Protein AF-A0A7C1UA69-F1 (afdb_monomer)

Sequence (143 aa):
PDYRFRLGKGVTVLDNGSDIGLISTGYMIKTAKIAAEKLKNRGFGVRLDHHPSLKPFDKELLADMASKVSAIVTLENHCVSGGLFSLVAEALARSGTQIPVATIGTDPEDFIHTGHVNDLLAHYQMTSDDVVRVAEQTLSKAG

Structure (mmCIF, N/CA/C/O backbone):
data_AF-A0A7C1UA69-F1
#
_entry.id   AF-A0A7C1UA69-F1
#
loop_
_atom_site.group_PDB
_atom_site.id
_atom_site.type_symbol
_atom_site.label_atom_id
_atom_site.label_alt_id
_atom_site.label_comp_id
_atom_site.label_asym_id
_atom_site.label_entity_id
_atom_site.label_seq_id
_atom_site.pdbx_PDB_ins_code
_atom_site.Cartn_x
_atom_site.Cartn_y
_atom_site.Cartn_z
_atom_site.occupancy
_atom_site.B_iso_or_equiv
_atom_site.auth_seq_id
_atom_site.auth_comp_id
_atom_site.auth_asym_id
_atom_site.auth_atom_id
_atom_site.pdbx_PDB_model_num
ATOM 1 N N . PRO A 1 1 ? -13.860 -0.661 -20.057 1.00 64.44 1 PRO A N 1
ATOM 2 C CA . PRO A 1 1 ? -13.176 -0.005 -18.920 1.00 64.44 1 PRO A CA 1
ATOM 3 C C . PRO A 1 1 ? -13.414 1.507 -18.965 1.00 64.44 1 PRO A C 1
ATOM 5 O O . PRO A 1 1 ? -13.054 2.129 -19.960 1.00 64.44 1 PRO A O 1
ATOM 8 N N . ASP A 1 2 ? -14.003 2.069 -17.905 1.00 86.94 2 ASP A N 1
ATOM 9 C CA . ASP A 1 2 ? -14.453 3.477 -17.865 1.00 86.94 2 ASP A CA 1
ATOM 10 C C . ASP A 1 2 ? -13.518 4.397 -17.059 1.00 86.94 2 ASP A C 1
ATOM 12 O O . ASP A 1 2 ? -13.817 5.567 -16.820 1.00 86.94 2 ASP A O 1
ATOM 16 N N . TYR A 1 3 ? -12.358 3.882 -16.635 1.00 89.62 3 TYR A N 1
ATOM 17 C CA . TYR A 1 3 ? -11.370 4.660 -15.893 1.00 89.62 3 TYR A CA 1
ATOM 18 C C . TYR A 1 3 ? -10.810 5.813 -16.740 1.00 89.62 3 TYR A C 1
ATOM 20 O O . TYR A 1 3 ? -10.356 5.615 -17.870 1.00 89.62 3 TYR A O 1
ATOM 28 N N . ARG A 1 4 ? -10.778 7.017 -16.157 1.00 94.38 4 ARG A N 1
ATOM 29 C CA . ARG A 1 4 ? -10.096 8.187 -16.718 1.00 94.38 4 ARG A CA 1
ATOM 30 C C . ARG A 1 4 ? -9.136 8.773 -15.698 1.00 94.38 4 ARG A C 1
ATOM 32 O O . ARG A 1 4 ? -9.543 9.121 -14.594 1.00 94.38 4 ARG A O 1
ATOM 39 N N . PHE A 1 5 ? -7.880 8.926 -16.107 1.00 96.06 5 PHE A N 1
ATOM 40 C CA . PHE A 1 5 ? -6.870 9.590 -15.296 1.00 96.06 5 PHE A CA 1
ATOM 41 C C . PHE A 1 5 ? -7.266 11.042 -15.009 1.00 96.06 5 PHE A C 1
ATOM 43 O O . PHE A 1 5 ? -7.684 11.777 -15.908 1.00 96.06 5 PHE A O 1
ATOM 50 N N . ARG A 1 6 ? -7.100 11.451 -13.752 1.00 97.00 6 ARG A N 1
ATOM 51 C CA . ARG A 1 6 ? -7.231 12.832 -13.292 1.00 97.00 6 ARG A CA 1
ATOM 52 C C . ARG A 1 6 ? -6.020 13.145 -12.424 1.00 97.00 6 ARG A C 1
ATOM 54 O O . ARG A 1 6 ? -5.750 12.432 -11.460 1.00 97.00 6 ARG A O 1
ATOM 61 N N . LEU A 1 7 ? -5.287 14.197 -12.781 1.00 97.88 7 LEU A N 1
ATOM 62 C CA . LEU A 1 7 ? -4.121 14.630 -12.016 1.00 97.88 7 LEU A CA 1
ATOM 63 C C . LEU A 1 7 ? -4.520 14.867 -10.554 1.00 97.88 7 LEU A C 1
ATOM 65 O O . LEU A 1 7 ? -5.526 15.522 -10.285 1.00 97.88 7 LEU A O 1
ATOM 69 N N . GLY A 1 8 ? -3.740 14.330 -9.619 1.00 98.06 8 GLY A N 1
ATOM 70 C CA . GLY A 1 8 ? -4.017 14.483 -8.194 1.00 98.06 8 GLY A CA 1
ATOM 71 C C . GLY A 1 8 ? -5.101 13.591 -7.611 1.00 98.06 8 GLY A C 1
ATOM 72 O O . GLY A 1 8 ? -5.371 13.727 -6.422 1.00 98.06 8 GLY A O 1
ATOM 73 N N . LYS A 1 9 ? -5.731 12.720 -8.409 1.00 98.25 9 LYS A N 1
ATOM 74 C CA . LYS A 1 9 ? -6.801 11.840 -7.937 1.00 98.25 9 LYS A CA 1
ATOM 75 C C . LYS A 1 9 ? -6.420 10.370 -8.037 1.00 98.25 9 LYS A C 1
ATOM 77 O O . LYS A 1 9 ? -5.943 9.906 -9.076 1.00 98.25 9 LYS A O 1
ATOM 82 N N . GLY A 1 10 ? -6.609 9.664 -6.927 1.00 97.94 10 GLY A N 1
ATOM 83 C CA . GLY A 1 10 ? -6.499 8.215 -6.858 1.00 97.94 10 GLY A CA 1
ATOM 84 C C . GLY A 1 10 ? -7.789 7.538 -7.315 1.00 97.94 10 GLY A C 1
ATOM 85 O O . GLY A 1 10 ? -8.765 8.188 -7.698 1.00 97.94 10 GLY A O 1
ATOM 86 N N . VAL A 1 11 ? -7.790 6.211 -7.291 1.00 97.81 11 VAL A N 1
ATOM 87 C CA . VAL A 1 11 ? -8.965 5.400 -7.617 1.00 97.81 11 VAL A CA 1
ATOM 88 C C . VAL A 1 11 ? -9.039 4.190 -6.699 1.00 97.81 11 VAL A C 1
ATOM 90 O O . VAL A 1 11 ? -8.048 3.480 -6.536 1.00 97.81 11 VAL A O 1
ATOM 93 N N . THR A 1 12 ? -10.220 3.925 -6.147 1.00 97.81 12 THR A N 1
ATOM 94 C CA . THR A 1 12 ? -10.514 2.648 -5.493 1.00 97.81 12 THR A CA 1
ATOM 95 C C . THR A 1 12 ? -10.721 1.586 -6.560 1.00 97.81 12 THR A C 1
ATOM 97 O O . THR A 1 12 ? -11.615 1.668 -7.400 1.00 97.81 12 THR A O 1
ATOM 100 N N . VAL A 1 13 ? -9.826 0.608 -6.565 1.00 97.12 13 VAL A N 1
ATOM 101 C CA . VAL A 1 13 ? -9.756 -0.468 -7.557 1.00 97.12 13 VAL A CA 1
ATOM 102 C C . VAL A 1 13 ? -10.622 -1.650 -7.140 1.00 97.12 13 VAL A C 1
ATOM 104 O O . VAL A 1 13 ? -11.183 -2.333 -7.995 1.00 97.12 13 VAL A O 1
ATOM 107 N N . LEU A 1 14 ? -10.694 -1.892 -5.835 1.00 95.75 14 LEU A N 1
ATOM 108 C CA . LEU A 1 14 ? -11.482 -2.932 -5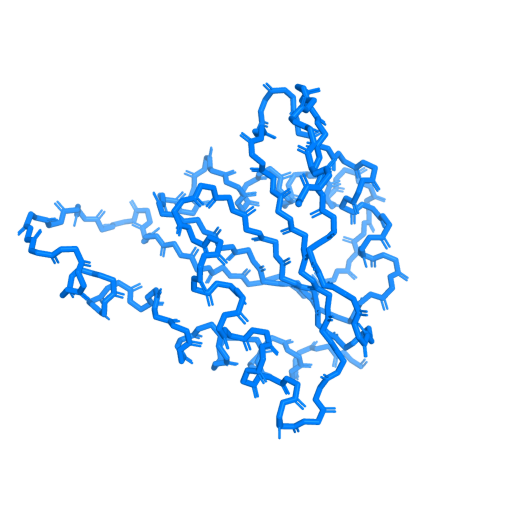.193 1.00 95.75 14 LEU A CA 1
ATOM 109 C C . LEU A 1 14 ? -11.822 -2.452 -3.782 1.00 95.75 14 LEU A C 1
ATOM 111 O O . LEU A 1 14 ? -10.965 -1.890 -3.105 1.00 95.75 14 LEU A O 1
ATOM 115 N N . ASP A 1 15 ? -13.042 -2.722 -3.343 1.00 96.94 15 ASP A N 1
ATOM 116 C CA . ASP A 1 15 ? -13.445 -2.612 -1.946 1.00 96.94 15 ASP A CA 1
ATOM 117 C C . ASP A 1 15 ? -14.419 -3.759 -1.660 1.00 96.94 15 ASP A C 1
ATOM 119 O O . ASP A 1 15 ? -15.516 -3.807 -2.222 1.00 96.94 15 ASP A O 1
ATOM 123 N N . ASN A 1 16 ? -13.973 -4.744 -0.881 1.00 94.62 16 ASN A N 1
ATOM 124 C CA . ASN A 1 16 ? -14.792 -5.882 -0.461 1.00 94.62 16 ASN A CA 1
ATOM 125 C C . ASN A 1 16 ? -14.892 -6.005 1.065 1.00 94.62 16 ASN A C 1
ATOM 127 O O . ASN A 1 16 ? -15.277 -7.067 1.557 1.00 94.62 16 ASN A O 1
ATOM 131 N N . GLY A 1 17 ? -14.518 -4.960 1.803 1.00 93.75 17 GLY A N 1
ATOM 132 C CA . GLY A 1 17 ? -14.506 -4.942 3.260 1.00 93.75 17 GLY A CA 1
ATOM 133 C C . GLY A 1 17 ? -13.356 -4.107 3.814 1.00 93.75 17 GLY A C 1
ATOM 134 O O . GLY A 1 17 ? -12.549 -3.553 3.070 1.00 93.75 17 GLY A O 1
ATOM 135 N N . SER A 1 18 ? -13.296 -4.001 5.138 1.00 90.94 18 SER A N 1
ATOM 136 C CA . SER A 1 18 ? -12.505 -2.962 5.802 1.00 90.94 18 SER A CA 1
ATOM 137 C C . SER A 1 18 ? -11.550 -3.490 6.873 1.00 90.94 18 SER A C 1
ATOM 139 O O . SER A 1 18 ? -11.285 -2.793 7.840 1.00 90.94 18 SER A O 1
ATOM 141 N N . ASP A 1 19 ? -10.986 -4.688 6.704 1.00 97.88 19 ASP A N 1
ATOM 142 C CA . ASP A 1 19 ? -9.926 -5.146 7.611 1.00 97.88 19 ASP A CA 1
ATOM 143 C C . ASP A 1 19 ? -8.609 -4.435 7.259 1.00 97.88 19 ASP A C 1
ATOM 145 O O . ASP A 1 19 ? -7.998 -3.771 8.099 1.00 97.88 19 ASP A O 1
ATOM 149 N N . ILE A 1 20 ? -8.193 -4.507 5.988 1.00 98.50 20 ILE A N 1
ATOM 150 C CA . ILE A 1 20 ? -6.910 -3.967 5.514 1.00 98.50 20 ILE A CA 1
ATOM 151 C C . ILE A 1 20 ? -7.058 -3.074 4.278 1.00 98.50 20 ILE A C 1
ATOM 153 O O . ILE A 1 20 ? -7.719 -3.419 3.296 1.00 98.50 20 ILE A O 1
ATOM 157 N N . GLY A 1 21 ? -6.376 -1.929 4.312 1.00 98.75 21 GLY A N 1
ATOM 158 C CA . GLY A 1 21 ? -6.180 -1.043 3.171 1.00 98.75 21 GLY A CA 1
ATOM 159 C C . GLY A 1 21 ? -4.842 -1.287 2.474 1.00 98.75 21 GLY A C 1
ATOM 160 O O . GLY A 1 21 ? -3.787 -1.273 3.100 1.00 98.75 21 GLY A O 1
ATOM 161 N N . LEU A 1 22 ? -4.862 -1.473 1.161 1.00 98.88 22 LEU A N 1
ATOM 162 C CA . LEU A 1 22 ? -3.680 -1.518 0.307 1.00 98.88 22 LEU A CA 1
ATOM 163 C C . LEU A 1 22 ? -3.623 -0.234 -0.522 1.00 98.88 22 LEU A C 1
ATOM 165 O O . LEU A 1 22 ? -4.587 0.104 -1.208 1.00 98.88 22 LEU A O 1
ATOM 169 N N . ILE A 1 23 ? -2.490 0.462 -0.507 1.00 98.88 23 ILE A N 1
ATOM 170 C CA . ILE A 1 23 ? -2.282 1.681 -1.298 1.00 98.88 23 ILE A CA 1
ATOM 171 C C . ILE A 1 23 ? -1.132 1.433 -2.259 1.00 98.88 23 ILE A C 1
ATOM 173 O O . ILE A 1 23 ? -0.004 1.215 -1.833 1.00 98.88 23 ILE A O 1
ATOM 177 N N . SER A 1 24 ? -1.393 1.469 -3.561 1.00 98.75 24 SER A N 1
ATOM 178 C CA . SER A 1 24 ? -0.378 1.180 -4.582 1.00 98.75 24 SER A CA 1
ATOM 179 C C . SER A 1 24 ? -0.096 2.369 -5.495 1.00 98.75 24 SER A C 1
ATOM 181 O O . SER A 1 24 ? -0.955 3.223 -5.715 1.00 98.75 24 SER A O 1
ATOM 183 N N . THR A 1 25 ? 1.081 2.380 -6.117 1.00 98.62 25 THR A N 1
ATOM 184 C CA . THR A 1 25 ? 1.399 3.272 -7.242 1.00 98.62 25 THR A CA 1
ATOM 185 C C . THR A 1 25 ? 2.174 2.537 -8.337 1.00 98.62 25 THR A C 1
ATOM 187 O O . THR A 1 25 ? 2.780 1.487 -8.103 1.00 98.62 25 THR A O 1
ATOM 190 N N . GLY A 1 26 ? 2.119 3.079 -9.556 1.00 96.44 26 GLY A N 1
ATOM 191 C CA . GLY A 1 26 ? 2.870 2.607 -10.716 1.00 96.44 26 GLY A CA 1
ATOM 192 C C . GLY A 1 26 ? 2.793 1.095 -10.939 1.00 96.44 26 GLY A C 1
ATOM 193 O O . GLY A 1 26 ? 1.713 0.500 -10.980 1.00 96.44 26 GLY A O 1
ATOM 194 N N . TYR A 1 27 ? 3.968 0.479 -11.076 1.00 95.50 27 TYR A N 1
ATOM 195 C CA . TYR A 1 27 ? 4.143 -0.933 -11.420 1.00 95.50 27 TYR A CA 1
ATOM 196 C C . TYR A 1 27 ? 3.480 -1.904 -10.425 1.00 95.50 27 TYR A C 1
ATOM 198 O O . TYR A 1 27 ? 3.042 -2.992 -10.804 1.00 95.50 27 TYR A O 1
ATOM 206 N N . MET A 1 28 ? 3.328 -1.496 -9.162 1.00 98.19 28 MET A 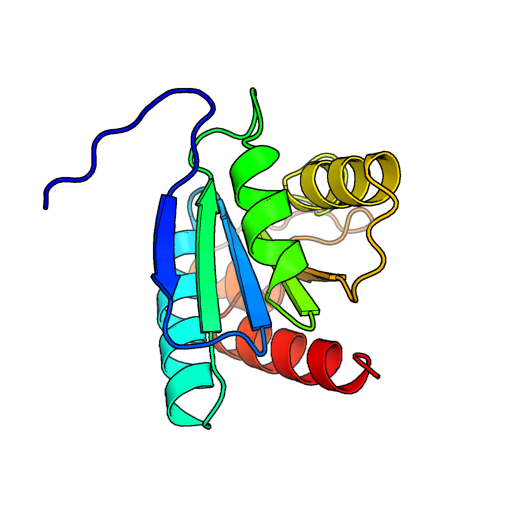N 1
ATOM 207 C CA . MET A 1 28 ? 2.849 -2.376 -8.094 1.00 98.19 28 MET A CA 1
ATOM 208 C C . MET A 1 28 ? 1.350 -2.681 -8.151 1.00 98.19 28 MET A C 1
ATOM 210 O O . MET A 1 28 ? 0.892 -3.567 -7.433 1.00 98.19 28 MET A O 1
ATOM 214 N N . ILE A 1 29 ? 0.570 -2.029 -9.023 1.00 97.94 29 ILE A N 1
ATOM 215 C CA . ILE A 1 29 ? -0.883 -2.256 -9.106 1.00 97.94 29 ILE A CA 1
ATOM 216 C C . ILE A 1 29 ? -1.256 -3.707 -9.427 1.00 97.94 29 ILE A C 1
ATOM 218 O O . ILE A 1 29 ? -2.230 -4.236 -8.891 1.00 97.94 29 ILE A O 1
ATOM 222 N N . LYS A 1 30 ? -0.491 -4.380 -10.295 1.00 97.62 30 LYS A N 1
ATOM 223 C CA . LYS A 1 30 ? -0.771 -5.778 -10.645 1.00 97.62 30 LYS A CA 1
ATOM 224 C C . LYS A 1 30 ? -0.540 -6.687 -9.439 1.00 97.62 30 LYS A C 1
ATOM 226 O O . LYS A 1 30 ? -1.398 -7.509 -9.130 1.00 97.62 30 LYS A O 1
ATOM 231 N N . THR A 1 31 ? 0.578 -6.498 -8.743 1.00 98.44 31 THR A N 1
ATOM 232 C CA . THR A 1 31 ? 0.901 -7.213 -7.504 1.00 98.44 31 THR A CA 1
ATOM 233 C C . THR A 1 31 ? -0.162 -6.969 -6.437 1.00 98.44 31 THR A C 1
ATOM 235 O O . THR A 1 31 ? -0.644 -7.925 -5.835 1.00 98.44 31 THR A O 1
ATOM 238 N N . ALA A 1 32 ? -0.590 -5.715 -6.265 1.00 98.62 32 ALA A N 1
ATOM 239 C CA . ALA A 1 32 ? -1.606 -5.327 -5.293 1.00 98.62 32 ALA A CA 1
ATOM 240 C C . ALA A 1 32 ? -2.952 -6.018 -5.552 1.00 98.62 32 ALA A C 1
ATOM 242 O O . ALA A 1 32 ? -3.557 -6.545 -4.626 1.00 98.62 32 ALA A O 1
ATOM 243 N N . LYS A 1 33 ? -3.394 -6.089 -6.817 1.00 98.62 33 LYS A N 1
ATOM 244 C CA . LYS A 1 33 ? -4.618 -6.813 -7.200 1.00 98.62 33 LYS A CA 1
ATOM 245 C C . LYS A 1 33 ? -4.535 -8.303 -6.871 1.00 98.62 33 LYS A C 1
ATOM 247 O O . LYS A 1 33 ? -5.478 -8.858 -6.322 1.00 98.62 33 LYS A O 1
ATOM 252 N N . ILE A 1 34 ? -3.408 -8.947 -7.183 1.00 98.69 34 ILE A N 1
ATOM 253 C CA . ILE A 1 34 ? -3.211 -10.375 -6.890 1.00 98.69 34 ILE A CA 1
ATOM 254 C C . ILE A 1 34 ? -3.191 -10.612 -5.373 1.00 98.69 34 ILE A C 1
ATOM 256 O O . ILE A 1 34 ? -3.810 -11.559 -4.896 1.00 98.69 34 ILE A O 1
ATOM 260 N N . ALA A 1 35 ? -2.518 -9.748 -4.611 1.00 98.62 35 ALA A N 1
ATOM 261 C CA . ALA A 1 35 ? -2.484 -9.834 -3.154 1.00 98.62 35 ALA A CA 1
ATOM 262 C C . ALA A 1 35 ? -3.868 -9.610 -2.525 1.00 98.62 35 ALA A C 1
ATOM 264 O O . ALA A 1 35 ? -4.245 -10.350 -1.621 1.00 98.62 35 ALA A O 1
ATOM 265 N N . ALA A 1 36 ? -4.645 -8.649 -3.036 1.00 98.56 36 ALA A N 1
ATOM 266 C CA . ALA A 1 36 ? -6.007 -8.391 -2.579 1.00 98.56 36 ALA A CA 1
ATOM 267 C C . ALA A 1 36 ? -6.918 -9.612 -2.781 1.00 98.56 36 ALA A C 1
ATOM 269 O O . ALA A 1 36 ? -7.608 -10.017 -1.850 1.00 98.56 36 ALA A O 1
ATOM 270 N N . GLU A 1 37 ? -6.858 -10.263 -3.948 1.00 98.50 37 GLU A N 1
ATOM 271 C CA . GLU A 1 37 ? -7.602 -11.509 -4.183 1.00 98.50 37 GLU A CA 1
ATOM 272 C C . GLU A 1 37 ? -7.133 -12.646 -3.262 1.00 98.50 37 GLU A C 1
ATOM 274 O O . GLU A 1 37 ? -7.954 -13.388 -2.726 1.00 98.50 37 GLU A O 1
ATOM 279 N N . LYS A 1 38 ? -5.822 -12.774 -3.017 1.00 98.62 38 LYS A N 1
ATOM 280 C CA . LYS A 1 38 ? -5.289 -13.764 -2.066 1.00 98.62 38 LYS A CA 1
ATOM 281 C C . LYS A 1 38 ? -5.792 -13.521 -0.641 1.00 98.62 38 LYS A C 1
ATOM 283 O O . LYS A 1 38 ? -6.234 -14.468 -0.001 1.00 98.62 38 LYS A O 1
ATOM 288 N N . LEU A 1 39 ? -5.755 -12.282 -0.154 1.00 98.50 39 LEU A N 1
ATOM 289 C CA . LEU A 1 39 ? -6.260 -11.903 1.172 1.00 98.50 39 LEU A CA 1
ATOM 290 C C . LEU A 1 39 ? -7.767 -12.156 1.293 1.00 98.50 39 LEU A C 1
ATOM 292 O O . LEU A 1 39 ? -8.212 -12.775 2.258 1.00 98.50 39 LEU A O 1
ATOM 296 N N . LYS A 1 40 ? -8.538 -11.776 0.271 1.00 98.00 40 LYS A N 1
ATOM 297 C CA . LYS A 1 40 ? -9.973 -12.062 0.187 1.00 98.00 40 LYS A CA 1
ATOM 298 C C . LYS A 1 40 ? -10.272 -13.558 0.263 1.00 98.00 40 LYS A C 1
ATOM 300 O O .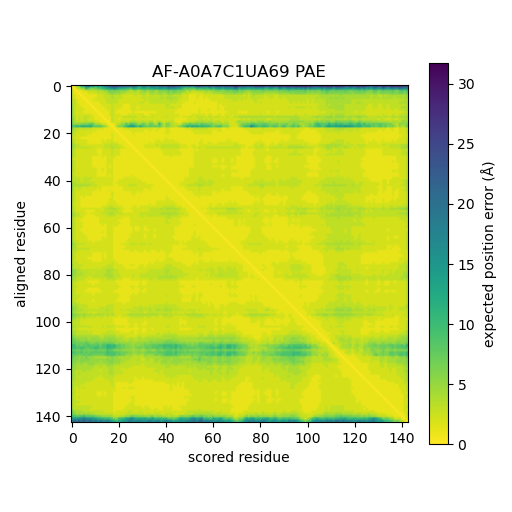 LYS A 1 40 ? -11.140 -13.967 1.028 1.00 98.00 40 LYS A O 1
ATOM 305 N N . ASN A 1 41 ? -9.526 -14.391 -0.464 1.00 98.00 41 ASN A N 1
ATOM 306 C CA . ASN A 1 41 ? -9.670 -15.852 -0.409 1.00 98.00 41 ASN A CA 1
ATOM 307 C C . ASN A 1 41 ? -9.333 -16.445 0.969 1.00 98.00 41 ASN A C 1
ATOM 309 O O . ASN A 1 41 ? -9.699 -17.583 1.251 1.00 98.00 41 ASN A O 1
ATOM 313 N N . ARG A 1 42 ? -8.651 -15.683 1.828 1.00 97.75 42 ARG A N 1
ATOM 314 C CA . ARG A 1 42 ? -8.341 -16.048 3.216 1.00 97.75 42 ARG A CA 1
ATOM 315 C C . ARG A 1 42 ? -9.330 -15.463 4.227 1.00 97.75 42 ARG A C 1
ATOM 317 O O . ARG A 1 42 ? -9.158 -15.681 5.419 1.00 97.75 42 ARG A O 1
ATOM 324 N N . GLY A 1 43 ? -10.374 -14.781 3.754 1.00 97.69 43 GLY A N 1
ATOM 325 C CA . GLY A 1 43 ? -11.471 -14.269 4.572 1.00 97.69 43 GLY A CA 1
ATOM 326 C C . GLY A 1 43 ? -11.345 -12.806 4.989 1.00 97.69 43 GLY A C 1
ATOM 327 O O . GLY A 1 43 ? -12.220 -12.335 5.705 1.00 97.69 43 GLY A O 1
ATOM 328 N N . PHE A 1 44 ? -10.314 -12.083 4.539 1.00 98.12 44 PHE A N 1
ATOM 329 C CA . PHE A 1 44 ? -10.149 -10.667 4.872 1.00 98.12 44 PHE A CA 1
ATOM 330 C C . PHE A 1 44 ? -10.970 -9.752 3.951 1.00 98.12 44 PHE A C 1
ATOM 332 O O . PHE A 1 44 ? -11.018 -9.929 2.727 1.00 98.12 44 PHE A O 1
ATOM 339 N N . GLY A 1 45 ? -11.572 -8.724 4.536 1.00 98.38 45 GLY A N 1
ATOM 340 C CA . GLY A 1 45 ? -12.081 -7.549 3.847 1.00 98.38 45 GLY A CA 1
ATOM 341 C C . GLY A 1 45 ? -10.930 -6.649 3.409 1.00 98.38 45 GLY A C 1
ATOM 342 O O . GLY A 1 45 ? -10.154 -6.176 4.240 1.00 98.38 45 GLY A O 1
ATOM 343 N N . VAL A 1 46 ? -10.814 -6.407 2.105 1.00 98.56 46 VAL A N 1
ATOM 344 C CA . VAL A 1 46 ? -9.707 -5.647 1.525 1.00 98.56 46 VAL A CA 1
ATOM 345 C C . VAL A 1 46 ? -10.236 -4.446 0.759 1.00 98.56 46 VAL A C 1
ATOM 347 O O . VAL A 1 46 ? -11.108 -4.557 -0.107 1.00 98.56 46 VAL A O 1
ATOM 350 N N . ARG A 1 47 ? -9.608 -3.300 0.992 1.00 98.50 47 ARG A N 1
ATOM 351 C CA . ARG A 1 47 ? -9.704 -2.152 0.098 1.00 98.50 47 ARG A CA 1
ATOM 352 C C . ARG A 1 47 ? -8.374 -1.936 -0.601 1.00 98.50 47 ARG A C 1
ATOM 354 O O . ARG A 1 47 ? -7.331 -1.951 0.040 1.00 98.50 47 ARG A O 1
ATOM 361 N N . LEU A 1 48 ? -8.399 -1.708 -1.910 1.00 98.69 48 LEU A N 1
ATOM 362 C CA . LEU A 1 48 ? -7.225 -1.366 -2.708 1.00 98.69 48 LEU A CA 1
ATOM 363 C C . LEU A 1 48 ? -7.437 -0.018 -3.391 1.00 98.69 48 LEU A C 1
ATOM 365 O O . LEU A 1 48 ? -8.215 0.073 -4.343 1.00 98.69 48 LEU A O 1
ATOM 369 N N . ASP A 1 49 ? -6.667 0.984 -2.981 1.00 98.69 49 ASP A N 1
ATOM 370 C CA . ASP A 1 49 ? -6.595 2.269 -3.669 1.00 98.69 49 ASP A CA 1
ATOM 371 C C . ASP A 1 49 ? -5.297 2.364 -4.486 1.00 98.69 49 ASP A C 1
ATOM 373 O O . ASP A 1 49 ? -4.216 1.918 -4.086 1.00 98.69 49 ASP A O 1
ATOM 377 N N . HIS A 1 50 ? -5.400 2.933 -5.684 1.00 98.62 50 HIS A N 1
ATOM 378 C CA . HIS A 1 50 ? -4.275 3.149 -6.585 1.00 98.62 50 HIS A CA 1
ATOM 379 C C . HIS A 1 50 ? -4.077 4.635 -6.865 1.00 98.62 50 HIS A C 1
ATOM 381 O O . HIS A 1 50 ? -5.003 5.328 -7.287 1.00 98.62 50 HIS A O 1
ATOM 387 N N . HIS A 1 51 ? -2.847 5.109 -6.677 1.00 98.44 51 HIS A N 1
A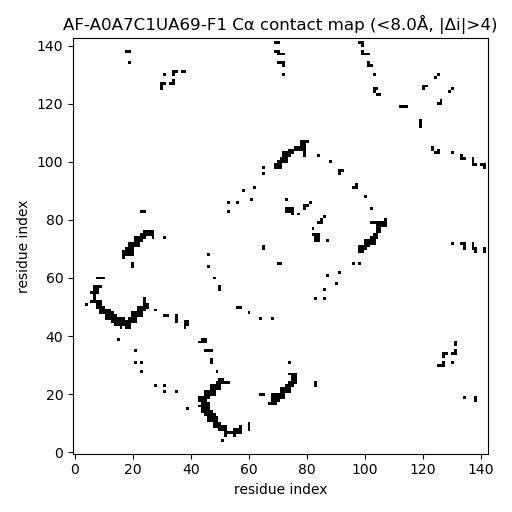TOM 388 C CA . HIS A 1 51 ? -2.450 6.498 -6.876 1.00 98.44 51 HIS A CA 1
ATOM 389 C C . HIS A 1 51 ? -1.512 6.618 -8.086 1.00 98.44 51 HIS A C 1
ATOM 391 O O . HIS A 1 51 ? -0.293 6.509 -7.939 1.00 98.44 51 HIS A O 1
ATOM 397 N N . PRO A 1 52 ? -2.046 6.875 -9.294 1.00 97.19 52 PRO A N 1
ATOM 398 C CA . PRO A 1 52 ? -1.238 7.086 -10.499 1.00 97.19 52 PRO A CA 1
ATOM 399 C C . PRO A 1 52 ? -0.551 8.464 -10.520 1.00 97.19 52 PRO A C 1
ATOM 401 O O . PRO A 1 52 ? 0.321 8.708 -11.346 1.00 97.19 52 PRO A O 1
ATOM 404 N N . SER A 1 53 ? -0.950 9.371 -9.623 1.00 96.62 53 SER A N 1
ATOM 405 C CA . SER A 1 53 ? -0.343 10.682 -9.398 1.00 96.62 53 SER A CA 1
ATOM 406 C C . SER A 1 53 ? 0.028 10.805 -7.924 1.00 96.62 53 SER A C 1
ATOM 408 O O . SER A 1 53 ? -0.856 10.843 -7.071 1.00 96.62 53 SER A O 1
ATOM 410 N N . LEU A 1 54 ? 1.326 10.903 -7.632 1.00 97.19 54 LEU A N 1
ATOM 411 C CA . LEU A 1 54 ? 1.822 11.185 -6.280 1.00 97.19 54 LEU A CA 1
ATOM 412 C C . LEU A 1 54 ? 1.960 12.685 -6.001 1.00 97.19 54 LEU A C 1
ATOM 414 O O . LEU A 1 54 ? 2.012 13.102 -4.849 1.00 97.19 54 LEU A O 1
ATOM 418 N N . LYS A 1 55 ? 2.005 13.514 -7.050 1.00 95.81 55 LYS A N 1
ATOM 419 C CA . LYS A 1 55 ? 2.125 14.965 -6.924 1.00 95.81 55 LYS A CA 1
ATOM 420 C C . LYS A 1 55 ? 1.171 15.668 -7.900 1.00 95.81 55 LYS A C 1
ATOM 422 O O . LYS A 1 55 ? 1.470 15.714 -9.091 1.00 95.81 55 LYS A O 1
ATOM 427 N N . PRO A 1 56 ? 0.050 16.234 -7.414 1.00 97.69 56 PRO A N 1
ATOM 428 C CA . PRO A 1 56 ? -0.398 16.218 -6.017 1.00 97.69 56 PRO A CA 1
ATOM 429 C C . PRO A 1 56 ? -0.843 14.817 -5.553 1.00 97.69 56 PRO A C 1
ATOM 431 O O . PRO A 1 56 ? -1.198 13.974 -6.376 1.00 97.69 56 PRO A O 1
ATOM 434 N N . PHE A 1 57 ? -0.788 14.579 -4.239 1.00 98.38 57 PHE A N 1
ATOM 435 C CA . PHE A 1 57 ? -1.235 13.339 -3.596 1.00 98.38 57 PHE A CA 1
ATOM 436 C C . PHE A 1 57 ? -2.689 13.475 -3.122 1.00 98.38 57 PHE A C 1
ATOM 438 O O . PHE A 1 57 ? -3.044 14.485 -2.508 1.00 98.38 57 PHE A O 1
ATOM 445 N N . ASP A 1 58 ? -3.517 12.460 -3.380 1.00 98.62 58 ASP A N 1
ATOM 446 C CA . ASP A 1 58 ? -4.946 12.459 -3.042 1.00 98.62 58 ASP A CA 1
ATOM 447 C C . ASP A 1 58 ? -5.190 12.126 -1.560 1.00 98.62 58 ASP A C 1
ATOM 449 O O . ASP A 1 58 ? -5.486 10.992 -1.183 1.00 98.62 58 ASP A O 1
ATOM 453 N N . LYS A 1 59 ? -5.026 13.132 -0.699 1.00 98.50 59 LYS A N 1
ATOM 454 C CA . LYS A 1 59 ? -5.191 12.991 0.757 1.00 98.50 59 LYS A CA 1
ATOM 455 C C . LYS A 1 59 ? -6.629 12.680 1.170 1.00 98.50 59 LYS A C 1
ATOM 457 O O . LYS A 1 59 ? -6.827 12.065 2.210 1.00 98.50 59 LYS A O 1
ATOM 462 N N . GLU A 1 60 ? -7.612 13.105 0.378 1.00 98.50 60 GLU A N 1
ATOM 463 C CA . GLU A 1 60 ? -9.032 12.843 0.646 1.00 98.50 60 GLU A CA 1
ATOM 464 C C . GLU A 1 60 ? -9.329 11.348 0.526 1.00 98.50 60 GLU A C 1
ATOM 466 O O . GLU A 1 60 ? -9.954 10.772 1.413 1.00 98.50 60 GLU A O 1
ATOM 471 N N . LEU A 1 61 ? -8.812 10.707 -0.528 1.00 98.56 61 LEU A N 1
ATOM 472 C CA . LEU A 1 61 ? -8.963 9.267 -0.721 1.00 98.56 61 LEU A CA 1
ATOM 473 C C . LEU A 1 61 ? -8.268 8.467 0.393 1.00 98.56 61 LEU A C 1
ATOM 475 O O . LEU A 1 61 ? -8.857 7.531 0.933 1.00 98.56 61 LEU A O 1
ATOM 479 N N . LEU A 1 62 ? -7.056 8.879 0.787 1.00 98.69 62 LEU A N 1
ATOM 480 C CA . LEU A 1 62 ? -6.352 8.281 1.925 1.00 98.69 62 LEU A CA 1
ATOM 481 C C . LEU A 1 62 ? -7.148 8.428 3.229 1.00 98.69 62 LEU A C 1
ATOM 483 O O . LEU A 1 62 ? -7.266 7.458 3.972 1.00 98.69 62 LEU A O 1
ATOM 487 N N . ALA A 1 63 ? -7.682 9.617 3.520 1.00 98.56 63 ALA A N 1
ATOM 488 C CA . ALA A 1 63 ? -8.455 9.857 4.737 1.00 98.56 63 ALA A CA 1
ATOM 489 C C . ALA A 1 63 ? -9.724 8.991 4.780 1.00 98.56 63 ALA A C 1
ATOM 491 O O . ALA A 1 63 ? -10.036 8.405 5.816 1.00 98.56 63 ALA A O 1
ATOM 492 N N . ASP A 1 64 ? -10.415 8.852 3.644 1.00 98.50 64 ASP A N 1
ATOM 493 C CA . ASP A 1 64 ? -11.572 7.966 3.525 1.00 98.50 64 ASP A CA 1
ATOM 494 C C . ASP A 1 64 ? -11.193 6.497 3.784 1.00 98.50 64 ASP A C 1
ATOM 496 O O . ASP A 1 64 ? -11.890 5.824 4.543 1.00 98.50 64 ASP A O 1
ATOM 500 N N . MET A 1 65 ? -10.070 6.007 3.238 1.00 98.50 65 MET A N 1
ATOM 501 C CA . MET A 1 65 ? -9.563 4.661 3.546 1.00 98.50 65 MET A CA 1
ATOM 502 C C . MET A 1 65 ? -9.240 4.509 5.034 1.00 98.50 65 MET A C 1
ATOM 504 O O . MET A 1 65 ? -9.737 3.587 5.678 1.00 98.50 65 MET A O 1
ATOM 508 N N . ALA A 1 66 ? -8.421 5.407 5.581 1.00 98.25 66 ALA A N 1
ATOM 509 C CA . ALA A 1 66 ? -7.916 5.316 6.947 1.00 98.25 66 ALA A CA 1
ATOM 510 C C . ALA A 1 66 ? -9.025 5.409 8.008 1.00 98.25 66 ALA A C 1
ATOM 512 O O . ALA A 1 66 ? -8.839 4.938 9.123 1.00 98.25 66 ALA A O 1
ATOM 513 N N . SER A 1 67 ? -10.181 5.987 7.664 1.00 97.38 67 SER A N 1
ATOM 514 C CA . SER A 1 67 ? -11.363 6.013 8.537 1.00 97.38 67 SER A CA 1
ATOM 515 C C . SER A 1 67 ? -12.122 4.683 8.617 1.00 97.38 67 SER A C 1
ATOM 517 O O . SER A 1 67 ? -12.969 4.521 9.492 1.00 97.38 67 SER A O 1
ATOM 519 N N . LYS A 1 68 ? -11.855 3.753 7.692 1.00 97.25 68 LYS A N 1
ATOM 520 C CA . LYS A 1 68 ? -12.607 2.499 7.537 1.00 97.25 68 LYS A CA 1
ATOM 521 C C . LYS A 1 68 ? -11.779 1.274 7.893 1.00 97.25 68 LYS A C 1
ATOM 523 O O . LYS A 1 68 ? -12.334 0.335 8.447 1.00 97.25 68 LYS A O 1
ATOM 528 N N . VAL A 1 69 ? -10.493 1.269 7.540 1.00 98.12 69 VAL A N 1
ATOM 529 C CA . VAL A 1 69 ? -9.626 0.090 7.683 1.00 98.12 69 VAL A CA 1
ATOM 530 C C . VAL A 1 69 ? -8.901 0.055 9.025 1.00 98.12 69 VAL A C 1
ATOM 532 O O . VAL A 1 69 ? -8.636 1.101 9.612 1.00 98.12 69 VAL A O 1
ATOM 535 N N . SER A 1 70 ? -8.531 -1.138 9.491 1.00 98.12 70 SER A N 1
ATOM 536 C CA . SER A 1 70 ? -7.782 -1.319 10.744 1.00 98.12 70 SER A CA 1
ATOM 537 C C . SER A 1 70 ? -6.264 -1.223 10.566 1.00 98.12 70 SER A C 1
ATOM 539 O O . SER A 1 70 ? -5.547 -0.969 11.530 1.00 98.12 70 SER A O 1
ATOM 541 N N . ALA A 1 71 ? -5.759 -1.414 9.346 1.00 98.56 71 ALA A N 1
ATOM 542 C CA . ALA A 1 71 ? -4.345 -1.274 9.003 1.00 98.56 71 ALA A CA 1
ATOM 543 C C . ALA A 1 71 ? -4.153 -0.869 7.530 1.00 98.56 71 ALA A C 1
ATOM 545 O O . ALA A 1 71 ? -5.038 -1.081 6.696 1.00 98.56 71 ALA A O 1
ATOM 546 N N . ILE A 1 72 ? -2.985 -0.308 7.198 1.00 98.81 72 ILE A N 1
ATOM 547 C CA . ILE A 1 72 ? -2.608 0.083 5.830 1.00 98.81 72 ILE A CA 1
ATOM 548 C C . ILE A 1 72 ? -1.273 -0.555 5.427 1.00 98.81 72 ILE A C 1
ATOM 550 O O . ILE A 1 72 ? -0.315 -0.559 6.198 1.00 98.81 72 ILE A O 1
ATOM 554 N N . VAL A 1 73 ? -1.174 -1.033 4.186 1.00 98.88 73 VAL A N 1
ATOM 555 C CA . VAL A 1 73 ? 0.099 -1.387 3.538 1.00 98.88 73 VAL A CA 1
ATOM 556 C C . VAL A 1 73 ? 0.285 -0.538 2.285 1.00 98.88 73 VAL A C 1
ATOM 558 O O . VAL A 1 73 ? -0.578 -0.531 1.404 1.00 98.88 73 VAL A O 1
ATOM 561 N N . THR A 1 74 ? 1.412 0.164 2.173 1.00 98.88 74 THR A N 1
ATOM 562 C CA . THR A 1 74 ? 1.791 0.872 0.941 1.00 98.88 74 THR A CA 1
ATOM 563 C C . THR A 1 74 ? 2.627 -0.026 0.034 1.00 98.88 74 THR A C 1
ATOM 565 O O . THR A 1 74 ? 3.414 -0.836 0.512 1.00 98.88 74 THR A O 1
ATOM 568 N N . LEU A 1 75 ? 2.451 0.086 -1.283 1.00 98.81 75 LEU A N 1
ATOM 569 C CA . LEU A 1 75 ? 3.165 -0.702 -2.285 1.00 98.81 75 LEU A CA 1
ATOM 570 C C . LEU A 1 75 ? 3.718 0.206 -3.386 1.00 98.81 75 LEU A C 1
ATOM 572 O O . LEU A 1 75 ? 2.966 0.746 -4.207 1.00 98.81 75 LEU A O 1
ATOM 576 N N . GLU A 1 76 ? 5.038 0.317 -3.457 1.00 98.31 76 GLU A N 1
ATOM 577 C CA . GLU A 1 76 ? 5.744 1.125 -4.448 1.00 98.31 76 GLU A CA 1
ATOM 578 C C . GLU A 1 76 ? 6.977 0.403 -4.987 1.00 98.31 76 GLU A C 1
ATOM 580 O O . GLU A 1 76 ? 7.704 -0.229 -4.237 1.00 98.31 76 GLU A O 1
ATOM 585 N N . ASN A 1 77 ? 7.231 0.500 -6.296 1.00 96.56 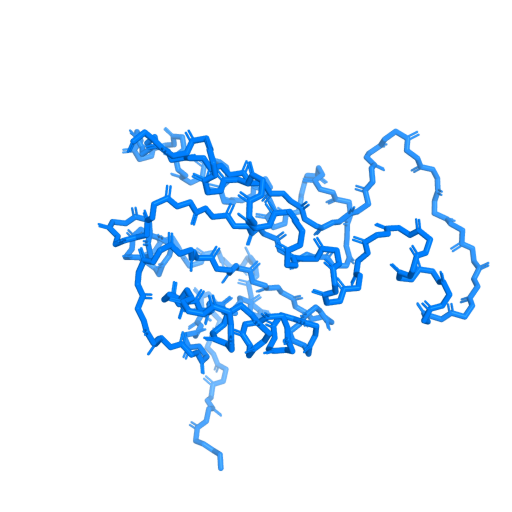77 ASN A N 1
ATOM 586 C CA . ASN A 1 77 ? 8.499 0.063 -6.890 1.00 96.56 77 ASN A CA 1
ATOM 587 C C . ASN A 1 77 ? 9.525 1.198 -6.782 1.00 96.56 77 ASN A C 1
ATOM 589 O O . ASN A 1 77 ? 9.929 1.790 -7.777 1.00 96.56 77 ASN A O 1
ATOM 593 N N . HIS A 1 78 ? 9.821 1.575 -5.542 1.00 96.00 78 HIS A N 1
ATOM 594 C CA . HIS A 1 78 ? 10.656 2.710 -5.175 1.00 96.00 78 HIS A CA 1
ATOM 595 C C . HIS A 1 78 ? 11.195 2.498 -3.750 1.00 96.00 78 HIS A C 1
ATOM 597 O O . HIS A 1 78 ? 10.705 1.638 -3.012 1.00 96.00 78 HIS A O 1
ATOM 603 N 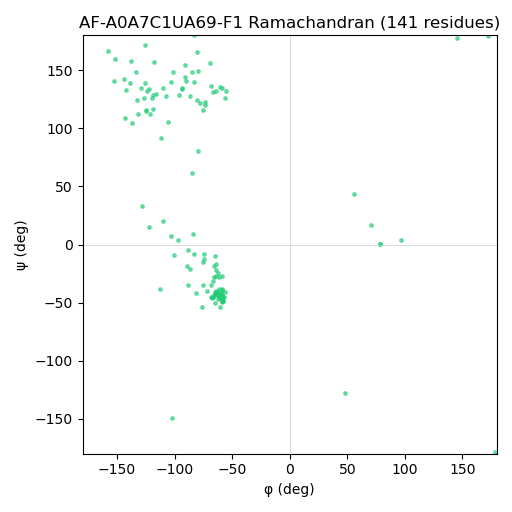N . CYS A 1 79 ? 12.188 3.298 -3.365 1.00 95.75 79 CYS A N 1
ATOM 604 C CA . CYS A 1 79 ? 12.637 3.401 -1.983 1.00 95.75 79 CYS A CA 1
ATOM 605 C C . CYS A 1 79 ? 11.484 3.856 -1.082 1.00 95.75 79 CYS A C 1
ATOM 607 O O . CYS A 1 79 ? 10.770 4.808 -1.402 1.00 95.75 79 CYS A O 1
ATOM 609 N N . VAL A 1 80 ? 11.303 3.208 0.067 1.00 96.94 80 VAL A N 1
ATOM 610 C CA . VAL A 1 80 ? 10.230 3.600 0.999 1.00 96.94 80 VAL A CA 1
ATOM 611 C C . VAL A 1 80 ? 10.457 5.004 1.588 1.00 96.94 80 VAL A C 1
ATOM 613 O O . VAL A 1 80 ? 9.516 5.648 2.053 1.00 96.94 80 VAL A O 1
ATOM 616 N N . SER A 1 81 ? 11.686 5.527 1.523 1.00 96.81 81 SER A N 1
ATOM 617 C CA . SER A 1 81 ? 12.010 6.910 1.883 1.00 96.81 81 SER A CA 1
ATOM 618 C C . SER A 1 81 ? 11.808 7.867 0.701 1.00 96.81 81 SER A C 1
ATOM 620 O O . SER A 1 81 ? 12.323 7.653 -0.397 1.00 96.81 81 SER A O 1
ATOM 622 N N . GLY A 1 82 ? 11.044 8.938 0.922 1.00 96.19 82 GLY A N 1
ATOM 623 C CA . GLY A 1 82 ? 10.739 9.975 -0.071 1.00 96.19 82 GLY A CA 1
ATOM 624 C C . GLY A 1 82 ? 9.658 9.603 -1.096 1.00 96.19 82 GLY A C 1
ATOM 625 O O . GLY A 1 82 ? 9.343 10.419 -1.963 1.00 96.19 82 GLY A O 1
ATOM 626 N N . GLY A 1 83 ? 9.094 8.397 -1.006 1.00 96.88 83 GLY A N 1
ATOM 627 C CA . GLY A 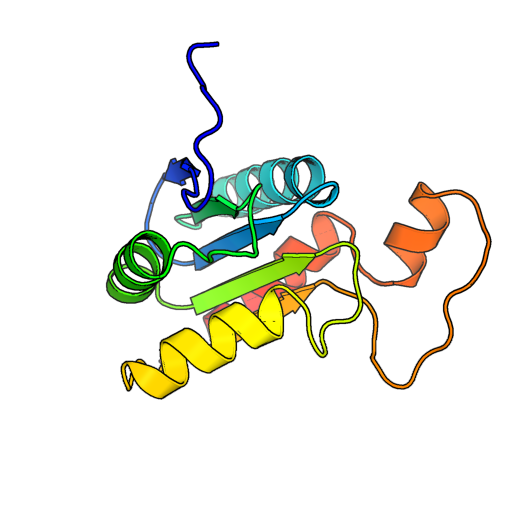1 83 ? 8.117 7.851 -1.949 1.00 96.88 83 GLY A CA 1
ATOM 628 C C . GLY A 1 83 ? 6.659 7.882 -1.471 1.00 96.88 83 GLY A C 1
ATOM 629 O O . GLY A 1 83 ? 6.236 8.762 -0.713 1.00 96.88 83 GLY A O 1
ATOM 630 N N . LEU A 1 84 ? 5.868 6.906 -1.926 1.00 98.62 84 LEU A N 1
ATOM 631 C CA . LEU A 1 84 ? 4.455 6.740 -1.565 1.00 98.62 84 LEU A CA 1
ATOM 632 C C . LEU A 1 84 ? 4.279 6.565 -0.054 1.00 98.62 84 LEU A C 1
ATOM 634 O O . LEU A 1 84 ? 3.390 7.194 0.522 1.00 98.62 84 LEU A O 1
ATOM 638 N N . PHE A 1 85 ? 5.117 5.752 0.591 1.00 98.69 85 PHE A N 1
ATOM 639 C CA . PHE A 1 85 ? 5.070 5.573 2.038 1.00 98.69 85 PHE A CA 1
ATOM 640 C C . PHE A 1 85 ? 5.244 6.901 2.770 1.00 98.69 85 PHE A C 1
ATOM 642 O O . PHE A 1 85 ? 4.425 7.229 3.625 1.00 98.69 85 PHE A O 1
ATOM 649 N N . SER A 1 86 ? 6.252 7.697 2.406 1.00 98.50 86 SER A N 1
ATOM 650 C CA . SER A 1 86 ? 6.474 9.006 3.032 1.00 98.50 86 SER A CA 1
ATOM 651 C C . SER A 1 86 ? 5.273 9.939 2.852 1.00 98.50 86 SER A C 1
ATOM 653 O O . SER A 1 86 ? 4.848 10.569 3.817 1.00 98.50 86 SER A O 1
ATOM 655 N N . LEU A 1 87 ? 4.649 9.969 1.668 1.00 98.56 87 LEU A N 1
ATOM 656 C CA . LEU A 1 87 ? 3.439 10.769 1.429 1.00 98.56 87 LEU A CA 1
ATOM 657 C C . LEU A 1 87 ? 2.256 10.334 2.304 1.00 98.56 87 LEU A C 1
ATOM 659 O O . LEU A 1 87 ? 1.549 11.187 2.848 1.00 98.56 87 LEU A O 1
ATOM 663 N N . VAL A 1 88 ? 2.047 9.023 2.445 1.00 98.75 88 VAL A N 1
ATOM 664 C CA . VAL A 1 88 ? 1.003 8.452 3.307 1.00 98.75 88 VAL A CA 1
ATOM 665 C C . VAL A 1 88 ? 1.288 8.775 4.772 1.00 98.75 88 VAL A C 1
ATOM 667 O O . VAL A 1 88 ? 0.421 9.324 5.451 1.00 98.75 88 VAL A O 1
ATOM 670 N N . ALA A 1 89 ? 2.506 8.511 5.246 1.00 98.44 89 ALA A N 1
ATOM 671 C CA . ALA A 1 89 ? 2.917 8.761 6.624 1.00 98.44 89 ALA A CA 1
ATOM 672 C C . ALA A 1 89 ? 2.795 10.247 6.997 1.00 98.44 89 ALA A C 1
ATOM 674 O O . ALA A 1 89 ? 2.211 10.580 8.027 1.00 98.44 89 ALA A O 1
ATOM 675 N N . GLU A 1 90 ? 3.264 11.156 6.137 1.00 98.44 90 GLU A N 1
ATOM 676 C CA . GLU A 1 90 ? 3.112 12.600 6.333 1.00 98.44 90 GLU A CA 1
ATOM 677 C C . GLU A 1 90 ? 1.644 13.031 6.415 1.00 98.44 90 GLU A C 1
ATOM 679 O O . GLU A 1 90 ? 1.296 13.908 7.209 1.00 98.44 90 GLU A O 1
ATOM 684 N N . ALA A 1 91 ? 0.784 12.476 5.559 1.00 98.44 91 ALA A N 1
ATOM 685 C CA . ALA A 1 91 ? -0.628 12.833 5.523 1.00 98.44 91 ALA A CA 1
ATOM 686 C C . ALA A 1 91 ? -1.364 12.351 6.782 1.00 98.44 91 ALA A C 1
ATOM 688 O O . ALA A 1 91 ? -2.075 13.154 7.384 1.00 98.44 91 ALA A O 1
ATOM 689 N N . LEU A 1 92 ? -1.132 11.104 7.208 1.00 98.56 92 LEU A N 1
ATOM 690 C CA . LEU A 1 92 ? -1.707 10.539 8.435 1.00 98.56 92 LEU A CA 1
ATOM 691 C C . LEU A 1 92 ? -1.215 11.277 9.687 1.00 98.56 92 LEU A C 1
ATOM 693 O O . LEU A 1 92 ? -2.010 11.623 10.559 1.00 98.56 92 LEU A O 1
ATOM 697 N N . ALA A 1 93 ? 0.082 11.592 9.755 1.00 98.44 93 ALA A N 1
ATOM 698 C CA . ALA A 1 93 ? 0.644 12.344 10.873 1.00 98.44 93 ALA A CA 1
ATOM 699 C C . ALA A 1 93 ? 0.034 13.750 10.975 1.00 98.44 93 ALA A C 1
ATOM 701 O O . ALA A 1 93 ? -0.331 14.192 12.063 1.00 98.44 93 ALA A O 1
ATOM 702 N N . ARG A 1 94 ? -0.134 14.447 9.842 1.00 98.25 94 ARG A N 1
ATOM 703 C CA . ARG A 1 94 ? -0.762 15.779 9.809 1.00 98.25 94 ARG A CA 1
ATOM 704 C C . ARG A 1 94 ? -2.246 15.755 10.173 1.00 98.25 94 ARG A C 1
ATOM 706 O O . ARG A 1 94 ? -2.725 16.747 10.715 1.00 98.25 94 ARG A O 1
ATOM 713 N N . SER A 1 95 ? -2.971 14.677 9.876 1.00 97.75 95 SER A N 1
ATOM 714 C CA . SER A 1 95 ? -4.379 14.535 10.271 1.00 97.75 95 SER A CA 1
ATOM 715 C C . SER A 1 95 ? -4.562 14.027 11.704 1.00 97.75 95 SER A C 1
ATOM 717 O O . SER A 1 95 ? -5.690 14.010 12.188 1.00 97.75 95 SER A O 1
ATOM 719 N N . GLY A 1 96 ? -3.486 13.615 12.386 1.00 97.94 96 GLY A N 1
ATOM 720 C CA . GLY A 1 96 ? -3.558 12.976 13.703 1.00 97.94 96 GLY A CA 1
ATOM 721 C C . GLY A 1 96 ? -4.133 11.556 13.660 1.00 97.94 96 GLY A C 1
ATOM 722 O O . GLY A 1 96 ? -4.549 11.030 14.690 1.00 97.94 96 GLY A O 1
ATOM 723 N N . THR A 1 97 ? -4.177 10.929 12.483 1.00 97.94 97 THR A N 1
ATOM 724 C CA . THR A 1 97 ? -4.704 9.572 12.317 1.00 97.94 97 THR A CA 1
ATOM 725 C C . THR A 1 97 ? -3.674 8.551 12.786 1.00 97.94 97 THR A C 1
ATOM 727 O O . THR A 1 97 ? -2.564 8.489 12.261 1.00 97.94 97 THR A O 1
ATOM 730 N N . GLN A 1 98 ? -4.056 7.727 13.762 1.00 96.06 98 GLN A N 1
ATOM 731 C CA . GLN A 1 98 ? -3.219 6.660 14.306 1.00 96.06 98 GLN A CA 1
ATOM 732 C C . GLN A 1 98 ? -3.720 5.308 13.809 1.00 96.06 98 GLN A C 1
ATOM 734 O O . GLN A 1 98 ? -4.751 4.816 14.256 1.00 96.06 98 GLN A O 1
ATOM 739 N N . ILE A 1 99 ? -2.984 4.720 12.873 1.00 97.31 99 ILE A N 1
ATOM 740 C CA . ILE A 1 99 ? -3.286 3.414 12.293 1.00 97.31 99 ILE A CA 1
ATOM 741 C C . ILE A 1 99 ? -1.970 2.677 12.019 1.00 97.31 99 ILE A C 1
ATOM 743 O O . ILE A 1 99 ? -0.995 3.326 11.628 1.00 97.31 99 ILE A O 1
ATOM 747 N N . PRO A 1 100 ? -1.888 1.351 12.227 1.00 98.25 100 PRO A N 1
ATOM 748 C CA . PRO A 1 100 ? -0.741 0.570 11.789 1.00 98.25 100 PRO A CA 1
ATOM 749 C C . PRO A 1 100 ? -0.503 0.735 10.284 1.00 98.25 100 PRO A C 1
ATOM 751 O O . PRO A 1 100 ? -1.400 0.499 9.473 1.00 98.25 100 PRO A O 1
ATOM 754 N N . VAL A 1 101 ? 0.721 1.120 9.916 1.00 98.50 101 VAL A N 1
ATOM 755 C CA . VAL A 1 101 ? 1.156 1.234 8.519 1.00 9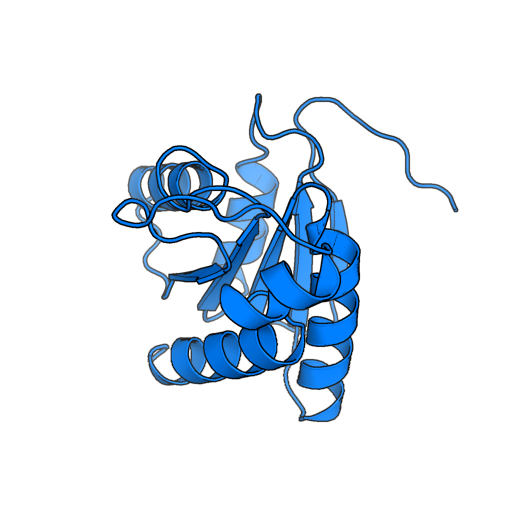8.50 101 VAL A CA 1
ATOM 756 C C . VAL A 1 101 ? 2.398 0.380 8.306 1.00 98.50 101 VAL A C 1
ATOM 758 O O . VAL A 1 101 ? 3.350 0.463 9.082 1.00 98.50 101 VAL A O 1
ATOM 761 N N . ALA A 1 102 ? 2.397 -0.417 7.243 1.00 98.50 102 ALA A N 1
ATOM 762 C CA . ALA A 1 102 ? 3.570 -1.130 6.752 1.00 98.50 102 ALA A CA 1
ATOM 763 C C . ALA A 1 102 ? 3.820 -0.828 5.272 1.00 98.50 102 ALA A C 1
ATOM 765 O O . ALA A 1 102 ? 3.014 -0.178 4.603 1.00 98.50 102 ALA A O 1
ATOM 766 N N . THR A 1 103 ? 4.959 -1.287 4.763 1.00 98.38 103 THR A N 1
ATOM 767 C CA . THR A 1 103 ? 5.458 -0.905 3.445 1.00 98.38 103 THR A CA 1
ATOM 768 C C . THR A 1 103 ? 5.932 -2.108 2.647 1.00 98.38 103 THR A C 1
ATOM 770 O O . THR A 1 103 ? 6.435 -3.092 3.186 1.00 98.38 103 THR A O 1
ATOM 773 N N . ILE A 1 104 ? 5.778 -1.995 1.335 1.00 98.62 104 ILE A N 1
ATOM 774 C CA . ILE A 1 104 ? 6.406 -2.822 0.316 1.00 98.62 104 ILE A CA 1
ATOM 775 C C . ILE A 1 104 ? 7.120 -1.855 -0.623 1.00 98.62 104 ILE A C 1
ATOM 777 O O . ILE A 1 104 ? 6.486 -1.029 -1.284 1.00 98.62 104 ILE A O 1
ATOM 781 N N . GLY A 1 105 ? 8.438 -1.964 -0.656 1.00 97.44 105 GLY A N 1
ATOM 782 C CA . GLY A 1 105 ? 9.351 -1.091 -1.378 1.00 97.44 105 GLY A CA 1
ATOM 783 C C . GLY A 1 105 ? 10.781 -1.444 -0.989 1.00 97.44 105 GLY A C 1
ATOM 784 O O . GLY A 1 105 ? 10.999 -2.351 -0.186 1.00 97.44 105 GLY A O 1
ATOM 785 N N . THR A 1 106 ? 11.755 -0.753 -1.563 1.00 96.75 106 THR A N 1
ATOM 786 C CA . THR A 1 106 ? 13.166 -1.056 -1.297 1.00 96.75 106 THR A CA 1
ATOM 787 C C . THR A 1 106 ? 13.649 -0.355 -0.028 1.00 96.75 106 THR A C 1
ATOM 789 O O . THR A 1 106 ? 13.176 0.738 0.304 1.00 96.75 106 THR A O 1
ATOM 792 N N . ASP A 1 107 ? 14.589 -0.989 0.673 1.00 95.00 107 ASP A N 1
ATOM 793 C CA . ASP A 1 107 ? 15.225 -0.455 1.880 1.00 95.00 107 ASP A CA 1
ATOM 794 C C . ASP A 1 107 ? 16.080 0.784 1.531 1.00 95.00 107 ASP A C 1
ATOM 796 O O . ASP A 1 107 ? 16.842 0.724 0.563 1.00 95.00 107 ASP A O 1
ATOM 800 N N . PRO A 1 108 ? 15.962 1.915 2.257 1.00 93.69 108 PRO A N 1
ATOM 801 C CA . PRO A 1 108 ? 16.781 3.104 2.016 1.00 93.69 108 PRO A CA 1
ATOM 802 C C . PRO A 1 108 ? 18.280 2.890 2.232 1.00 93.69 108 PRO A C 1
ATOM 804 O O . PRO A 1 108 ? 19.076 3.632 1.657 1.00 93.69 108 PRO A O 1
ATOM 807 N N . GLU A 1 109 ? 18.653 1.906 3.048 1.00 94.56 109 GLU A N 1
ATOM 808 C CA . GLU A 1 109 ? 20.049 1.591 3.351 1.00 94.56 109 GLU A CA 1
ATOM 809 C C . GLU A 1 109 ? 20.662 0.603 2.345 1.00 94.56 109 GLU A C 1
ATOM 811 O O . GLU A 1 109 ? 21.860 0.324 2.405 1.00 94.56 109 GLU A O 1
ATOM 816 N N . ASP A 1 110 ? 19.862 0.078 1.410 1.00 92.88 110 ASP A N 1
ATOM 817 C CA . ASP A 1 110 ? 20.311 -0.877 0.400 1.00 92.88 110 ASP A CA 1
ATOM 818 C C . ASP A 1 110 ? 20.552 -0.223 -0.969 1.00 92.88 110 ASP A C 1
ATOM 820 O O . ASP A 1 110 ? 19.885 0.728 -1.389 1.00 92.88 110 ASP A O 1
ATOM 824 N N . PHE A 1 111 ? 21.510 -0.778 -1.707 1.00 89.38 111 PHE A N 1
ATOM 825 C CA . PHE A 1 111 ? 21.786 -0.400 -3.084 1.00 89.38 111 PHE A CA 1
ATOM 826 C C . PHE A 1 111 ? 20.970 -1.256 -4.062 1.00 89.38 111 PHE A C 1
ATOM 828 O O . PHE A 1 111 ? 20.820 -2.467 -3.902 1.00 89.38 111 PHE A O 1
ATOM 835 N N . ILE A 1 112 ? 20.462 -0.640 -5.135 1.00 88.12 112 ILE A N 1
ATOM 836 C CA . ILE A 1 112 ? 19.615 -1.354 -6.096 1.00 88.12 112 ILE A CA 1
ATOM 837 C C . ILE A 1 112 ? 20.434 -2.178 -7.090 1.00 88.12 112 ILE A C 1
ATOM 839 O O . ILE A 1 112 ? 21.262 -1.662 -7.842 1.00 88.12 112 ILE A O 1
ATOM 843 N N . HIS A 1 113 ? 20.131 -3.472 -7.142 1.00 89.50 113 HIS A N 1
ATOM 844 C CA . HIS A 1 113 ? 20.743 -4.428 -8.049 1.00 89.50 113 HIS A CA 1
ATOM 845 C C . HIS A 1 113 ? 20.134 -4.357 -9.453 1.00 89.50 113 HIS A C 1
ATOM 847 O O . HIS A 1 113 ? 18.951 -4.078 -9.648 1.00 89.50 113 HIS A O 1
ATOM 853 N N . THR A 1 114 ? 20.958 -4.672 -10.452 1.00 91.69 114 THR A N 1
ATOM 854 C CA . THR A 1 114 ? 20.507 -4.860 -11.835 1.00 91.69 114 THR A CA 1
ATOM 855 C C . THR A 1 114 ? 20.209 -6.334 -12.077 1.00 91.69 114 THR A C 1
ATOM 857 O O . THR A 1 114 ? 21.009 -7.199 -11.729 1.00 91.69 114 THR A O 1
ATOM 860 N N . GLY A 1 115 ? 19.075 -6.629 -12.702 1.00 92.00 115 GLY A N 1
ATOM 861 C CA . GLY A 1 115 ? 18.644 -7.998 -12.944 1.00 92.00 115 GLY A CA 1
ATOM 862 C C . GLY A 1 115 ? 17.291 -8.058 -13.636 1.00 92.00 115 GLY A C 1
ATOM 863 O O . GLY A 1 115 ? 16.689 -7.035 -13.969 1.00 92.00 115 GLY A O 1
ATOM 864 N N . HIS A 1 116 ? 16.811 -9.276 -13.865 1.00 93.88 116 HIS A N 1
ATOM 865 C CA . HIS A 1 116 ? 15.486 -9.492 -14.423 1.00 93.88 116 HIS A CA 1
ATOM 866 C C . HIS A 1 116 ? 14.406 -9.080 -13.409 1.00 93.88 116 HIS A C 1
ATOM 868 O O . HIS A 1 116 ? 14.498 -9.396 -12.225 1.00 93.88 116 HIS A O 1
ATOM 874 N N . VAL A 1 117 ? 13.362 -8.383 -13.872 1.00 89.88 117 VAL A N 1
ATOM 875 C CA . VAL A 1 117 ? 12.391 -7.710 -12.989 1.00 89.88 117 VAL A CA 1
ATOM 876 C C . VAL A 1 117 ? 11.735 -8.654 -11.980 1.00 89.88 117 VAL A C 1
ATOM 878 O O . VAL A 1 117 ? 11.596 -8.295 -10.817 1.00 89.88 117 VAL A O 1
ATOM 881 N N . ASN A 1 118 ? 11.371 -9.872 -12.386 1.00 90.31 118 ASN A N 1
ATOM 882 C CA . ASN A 1 118 ? 10.716 -10.819 -11.480 1.00 90.31 118 ASN A CA 1
ATOM 883 C C . ASN A 1 118 ? 11.664 -11.317 -10.383 1.00 90.31 118 ASN A C 1
ATOM 885 O O . ASN A 1 118 ? 11.226 -11.509 -9.251 1.00 90.31 118 ASN A O 1
ATOM 889 N N . ASP A 1 119 ? 12.948 -11.472 -10.706 1.00 93.56 119 ASP A N 1
ATOM 890 C CA . ASP A 1 119 ? 13.961 -11.935 -9.758 1.00 93.56 119 ASP A CA 1
ATOM 891 C C . ASP A 1 119 ? 14.245 -10.834 -8.735 1.00 93.56 119 ASP A C 1
ATOM 893 O O . ASP A 1 119 ? 14.328 -11.101 -7.539 1.00 93.56 119 ASP A O 1
ATOM 897 N N . LEU A 1 120 ? 14.293 -9.578 -9.192 1.00 93.81 120 LEU A N 1
ATOM 898 C CA . LEU A 1 120 ? 14.443 -8.420 -8.314 1.00 93.81 120 LEU A CA 1
ATOM 899 C C . LEU A 1 120 ? 13.226 -8.231 -7.403 1.00 93.81 120 LEU A C 1
ATOM 901 O O . LEU A 1 120 ? 13.399 -8.006 -6.212 1.00 93.81 120 LEU A O 1
ATOM 905 N N . LEU A 1 121 ? 11.996 -8.369 -7.909 1.00 93.25 121 LEU A N 1
ATOM 906 C CA . LEU A 1 121 ? 10.806 -8.283 -7.052 1.00 93.25 121 LEU A CA 1
ATOM 907 C C . LEU A 1 121 ? 10.803 -9.368 -5.973 1.00 93.25 121 LEU A C 1
ATOM 909 O O . LEU A 1 121 ? 10.396 -9.089 -4.851 1.00 93.25 121 LEU A O 1
ATOM 913 N N . ALA A 1 122 ? 11.248 -10.585 -6.289 1.00 94.38 122 ALA A N 1
ATOM 914 C CA . ALA A 1 122 ? 11.396 -11.640 -5.292 1.00 94.38 122 ALA A CA 1
ATOM 915 C C . ALA A 1 122 ? 12.501 -11.312 -4.276 1.00 94.38 122 ALA A C 1
ATOM 917 O O . ALA A 1 122 ? 12.282 -11.435 -3.074 1.00 94.38 122 ALA A O 1
ATOM 918 N N . HIS A 1 123 ? 13.659 -10.842 -4.747 1.00 94.88 123 HIS A N 1
ATOM 919 C CA . HIS A 1 123 ? 14.783 -10.447 -3.898 1.00 94.88 123 HIS A CA 1
ATOM 920 C C . HIS A 1 123 ? 14.402 -9.345 -2.899 1.00 94.88 123 HIS A C 1
ATOM 922 O O . HIS A 1 123 ? 14.680 -9.467 -1.709 1.00 94.88 123 HIS A O 1
ATOM 928 N N . TYR A 1 124 ? 13.691 -8.319 -3.368 1.00 95.88 124 TYR A N 1
ATOM 929 C CA . TYR A 1 124 ? 13.238 -7.187 -2.558 1.00 95.88 124 TYR A CA 1
ATOM 930 C C . TYR A 1 124 ? 11.927 -7.441 -1.802 1.00 95.88 124 TYR A C 1
ATOM 932 O O . TYR A 1 124 ? 11.361 -6.507 -1.241 1.00 95.88 124 TYR A O 1
ATOM 940 N N . GLN A 1 125 ? 11.420 -8.679 -1.783 1.00 97.31 125 GLN A N 1
ATOM 941 C CA . GLN A 1 125 ? 10.177 -9.043 -1.088 1.00 97.31 125 GLN A CA 1
ATOM 942 C C . GLN A 1 125 ? 8.962 -8.206 -1.530 1.00 97.31 125 GLN A C 1
ATOM 944 O O . GLN A 1 125 ? 8.155 -7.734 -0.731 1.00 97.31 125 GLN A O 1
ATOM 949 N N . MET A 1 126 ? 8.830 -8.005 -2.837 1.00 97.62 126 MET A N 1
ATOM 950 C CA . MET A 1 126 ? 7.778 -7.207 -3.471 1.00 97.62 126 MET A CA 1
ATOM 951 C C . MET A 1 126 ? 6.782 -8.077 -4.241 1.00 97.62 126 MET A C 1
ATOM 953 O O . MET A 1 126 ? 6.090 -7.601 -5.148 1.00 97.62 126 MET A O 1
ATOM 957 N N . THR A 1 127 ? 6.716 -9.371 -3.932 1.00 98.31 127 THR A N 1
ATOM 958 C CA . THR A 1 127 ? 5.763 -10.284 -4.565 1.00 98.31 127 THR A CA 1
ATOM 959 C C . THR A 1 127 ? 4.384 -10.166 -3.919 1.00 98.31 127 THR A C 1
ATOM 961 O O . THR A 1 127 ? 4.218 -9.623 -2.831 1.00 98.31 127 THR A O 1
ATOM 964 N N . SER A 1 128 ? 3.354 -10.718 -4.567 1.00 98.50 128 SER A N 1
ATOM 965 C CA . SER A 1 128 ? 2.013 -10.741 -3.965 1.00 98.50 128 SER A CA 1
ATOM 966 C C . SER A 1 128 ? 1.961 -11.526 -2.649 1.00 98.50 128 SER A C 1
ATOM 968 O O . SER A 1 128 ? 1.127 -11.217 -1.808 1.00 98.50 128 SER A O 1
ATOM 970 N N . ASP A 1 129 ? 2.832 -12.524 -2.468 1.00 98.56 129 ASP A N 1
ATOM 971 C CA . ASP A 1 129 ? 2.886 -13.316 -1.234 1.00 98.56 129 ASP A CA 1
ATOM 972 C C . ASP A 1 129 ? 3.552 -12.535 -0.099 1.00 98.56 129 ASP A C 1
ATOM 974 O O . ASP A 1 129 ? 3.095 -12.602 1.042 1.00 98.56 129 ASP A O 1
ATOM 978 N N . ASP A 1 130 ? 4.548 -11.706 -0.418 1.00 98.69 130 ASP A N 1
ATOM 979 C CA . ASP A 1 130 ? 5.127 -10.772 0.547 1.00 98.69 130 ASP A CA 1
ATOM 980 C C . ASP A 1 130 ? 4.110 -9.736 1.017 1.00 98.69 130 ASP A C 1
ATOM 982 O O . ASP A 1 130 ? 4.003 -9.485 2.215 1.00 98.69 130 ASP A O 1
ATOM 986 N N . VAL A 1 131 ? 3.302 -9.193 0.100 1.00 98.75 131 VAL A N 1
ATOM 987 C CA . VAL A 1 131 ? 2.212 -8.268 0.449 1.00 98.75 131 VAL A CA 1
ATOM 988 C C . VAL A 1 131 ? 1.217 -8.936 1.397 1.00 98.75 131 VAL A C 1
ATOM 990 O O . VAL A 1 131 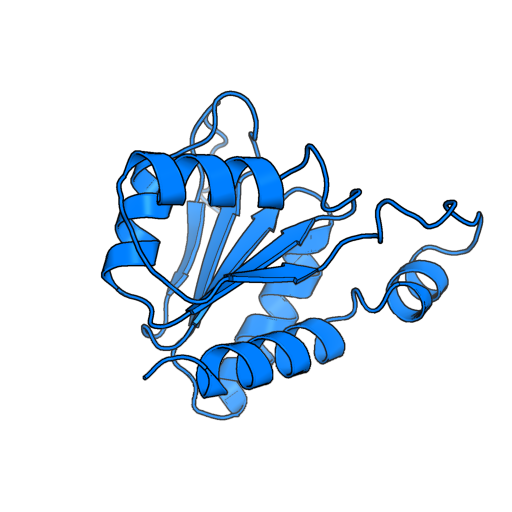? 0.845 -8.333 2.399 1.00 98.75 131 VAL A O 1
ATOM 993 N N . VAL A 1 132 ? 0.792 -10.173 1.107 1.00 98.81 132 VAL A N 1
ATOM 994 C CA . VAL A 1 132 ? -0.133 -10.930 1.971 1.00 98.81 132 VAL A CA 1
ATOM 995 C C . VAL A 1 132 ? 0.473 -11.107 3.364 1.00 98.81 132 VAL A C 1
ATOM 997 O O . VAL A 1 132 ? -0.175 -10.783 4.356 1.00 98.81 132 VAL A O 1
ATOM 1000 N N . ARG A 1 133 ? 1.729 -11.560 3.443 1.00 98.75 133 ARG A N 1
ATOM 1001 C CA . ARG A 1 133 ? 2.448 -11.744 4.709 1.00 98.75 133 ARG A CA 1
ATOM 1002 C C . ARG A 1 133 ? 2.533 -10.442 5.509 1.00 98.75 133 ARG A C 1
ATOM 1004 O O . ARG A 1 133 ? 2.234 -10.440 6.701 1.00 98.75 133 ARG A O 1
ATOM 1011 N N . VAL A 1 134 ? 2.936 -9.343 4.870 1.00 98.75 134 VAL A N 1
ATOM 1012 C CA . VAL A 1 134 ? 3.056 -8.027 5.516 1.00 98.75 134 VAL A CA 1
ATOM 1013 C C . VAL A 1 134 ? 1.690 -7.516 5.975 1.00 98.75 134 VAL A C 1
ATOM 1015 O O . VAL A 1 134 ? 1.582 -7.013 7.092 1.00 98.75 134 VAL A O 1
ATOM 1018 N N . ALA A 1 135 ? 0.637 -7.685 5.174 1.00 98.56 135 ALA A N 1
ATOM 1019 C CA . ALA A 1 135 ? -0.722 -7.299 5.548 1.00 98.56 135 ALA A CA 1
ATOM 1020 C C . ALA A 1 135 ? -1.193 -8.015 6.821 1.00 98.56 135 ALA A C 1
ATOM 1022 O O . ALA A 1 135 ? -1.636 -7.355 7.758 1.00 98.56 135 ALA A O 1
ATOM 1023 N N . GLU A 1 136 ? -1.023 -9.334 6.911 1.00 98.12 136 GLU A N 1
ATOM 1024 C CA . GLU A 1 136 ? -1.402 -10.095 8.109 1.00 98.12 136 GLU A CA 1
ATOM 1025 C C . GLU A 1 136 ? -0.602 -9.699 9.350 1.00 98.12 136 GLU A C 1
ATOM 1027 O O . GLU A 1 136 ? -1.170 -9.512 10.425 1.00 98.12 136 GLU A O 1
ATOM 1032 N N . GLN A 1 137 ? 0.712 -9.514 9.200 1.00 98.38 137 GLN A N 1
ATOM 1033 C CA . GLN A 1 137 ? 1.581 -9.049 10.287 1.00 98.38 137 GLN A CA 1
ATOM 1034 C C . GLN A 1 137 ? 1.230 -7.633 10.760 1.00 98.38 137 GLN A C 1
ATOM 1036 O O . GLN A 1 137 ? 1.522 -7.262 11.897 1.00 98.38 137 GLN A O 1
ATOM 1041 N N . THR A 1 138 ? 0.661 -6.813 9.879 1.00 98.25 138 THR A N 1
ATOM 1042 C CA . THR A 1 138 ? 0.234 -5.450 10.212 1.00 98.25 138 THR A CA 1
ATOM 1043 C C . THR A 1 138 ? -1.125 -5.473 10.899 1.00 98.25 138 THR A C 1
ATOM 1045 O O . THR A 1 138 ? -1.298 -4.799 11.912 1.00 98.25 138 THR A O 1
ATOM 1048 N N . LEU A 1 139 ? -2.052 -6.308 10.421 1.00 96.75 139 LEU A N 1
ATOM 1049 C CA . LEU A 1 139 ? -3.348 -6.545 11.057 1.00 96.75 139 LEU A CA 1
ATOM 1050 C C . LEU A 1 139 ? -3.210 -7.071 12.485 1.00 96.75 139 LEU A C 1
ATOM 1052 O O . LEU A 1 139 ? -3.930 -6.615 13.360 1.00 96.75 139 LEU A O 1
ATOM 1056 N N . SER A 1 140 ? -2.247 -7.952 12.767 1.00 95.38 140 SER A N 1
ATOM 1057 C CA . SER A 1 140 ? -2.028 -8.452 14.133 1.00 95.38 140 SER A CA 1
ATOM 1058 C C . SER A 1 140 ? -1.567 -7.377 15.130 1.00 95.38 140 SER A C 1
ATOM 1060 O O . SER A 1 140 ? -1.454 -7.659 16.320 1.00 95.38 140 SER A O 1
ATOM 1062 N N . LYS A 1 141 ? -1.220 -6.176 14.648 1.00 92.00 141 LYS A N 1
ATOM 1063 C CA . LYS A 1 141 ? -0.863 -5.004 15.464 1.00 92.00 141 LYS A CA 1
ATOM 1064 C C . LYS A 1 141 ? -2.020 -4.008 15.585 1.00 92.00 141 LYS A C 1
ATOM 1066 O O . LYS A 1 141 ? -1.889 -3.047 16.341 1.00 92.00 141 LYS A O 1
ATOM 1071 N N . ALA A 1 142 ? -3.101 -4.194 14.826 1.00 82.31 142 ALA A N 1
ATOM 1072 C CA . ALA A 1 142 ? -4.337 -3.455 15.022 1.00 82.31 142 ALA A CA 1
ATOM 1073 C C . ALA A 1 142 ? -5.016 -4.012 16.282 1.00 82.31 142 ALA A C 1
ATOM 1075 O O . ALA A 1 142 ? -5.182 -5.225 16.403 1.00 82.31 142 ALA A O 1
ATOM 1076 N N . GLY A 1 143 ? -5.275 -3.132 17.250 1.00 62.81 143 GLY A N 1
ATOM 1077 C CA . GLY A 1 143 ? -5.868 -3.485 18.544 1.00 62.81 143 GLY A CA 1
ATOM 1078 C C . GLY A 1 143 ? -7.319 -3.921 18.439 1.00 62.81 143 GLY A C 1
ATOM 1079 O O . GLY A 1 143 ? -8.033 -3.363 17.577 1.00 62.81 143 GLY A O 1
#

pLDDT: mean 96.41, std 4.78, range [62.81, 98.88]

Mean predicted aligned error: 2.75 Å

Radius of gyration: 14.27 Å; Cα contacts (8 Å, |Δi|>4): 263; chains: 1; bounding box: 37×32×38 Å

Foldseek 3Di:
DPDDDDAQDKDWPDWQFAAEEEEEEDPLPVLQVLLQVVLVVVPDTYIYIYDPHVVVHNLVVLVVNLVRHQAYEYAYQAECPPDPVVSSVVSCVVVVRDHQYYYQYAHPVDDQDDDDPVVSCVVSLRGSVSVNVRRVVSSVVRD

Solvent-accessible surface area (backbone atoms only — not comparable to full-atom values): 7895 Å² total; per-residue (Å²): 136,88,84,73,93,49,92,30,44,58,43,78,77,45,74,72,43,46,50,36,33,38,41,24,27,74,82,29,46,63,38,49,54,53,19,45,53,53,39,39,77,71,72,45,23,34,25,34,37,38,34,86,27,74,80,51,59,39,59,67,61,49,49,58,47,64,75,57,28,47,18,38,34,32,31,36,89,43,41,44,68,87,34,69,47,39,56,51,51,54,51,32,60,74,70,70,56,87,63,44,72,48,80,32,36,40,61,77,91,58,81,88,80,88,74,59,69,71,60,48,31,56,74,54,49,54,37,35,65,41,50,40,53,51,48,53,63,36,44,74,65,38,129

Nearest PDB structures (foldseek):
  6yaj-assembly1_AAA  TM=9.502E-01  e=1.468E-13  Carboxydothermus hydrogenoformans
  6yaj-assembly1_CCC  TM=9.495E-01  e=1.671E-13  Carboxydothermus hydrogenoformans
  6yak-assembly1_DDD  TM=9.575E-01  e=8.450E-13  Carboxydothermus hydrogenoformans
  6yaj-assembly1_BBB  TM=9.320E-01  e=7.422E-13  Carboxydothermus hydrogenoformans
  7bzx-assembly1_A  TM=8.688E-01  e=4.842E-08  Arabidopsis thaliana

Secondary structure (DSSP, 8-state):
------TT--EEEEES-SSEEEEE-GGGHHHHHHHHHHHHHTT--EEEEE-S--SS--HHHHHHHHTT-SEEEEEEEEESSSSHHHHHHHHHHHHT----EEEEEE-TTSPPPPS-HHHHHHHTT-SHHHHHHHHHHHHTT--